Protein AF-A0A0D2I409-F1 (afdb_monomer_lite)

pLDDT: mean 81.03, std 15.1, range [46.25, 98.25]

Structure (mmCIF, N/CA/C/O backbone):
data_AF-A0A0D2I409-F1
#
_entry.id   AF-A0A0D2I409-F1
#
loop_
_atom_site.group_PDB
_atom_site.id
_atom_site.type_symbol
_atom_site.label_atom_id
_atom_site.label_alt_id
_atom_site.label_comp_id
_atom_site.label_asym_id
_atom_site.label_entity_id
_atom_site.label_seq_id
_atom_site.pdbx_PDB_ins_code
_atom_site.Cartn_x
_atom_site.Cartn_y
_atom_site.Cartn_z
_atom_site.occupancy
_atom_site.B_iso_or_equiv
_atom_site.auth_seq_id
_atom_site.auth_comp_id
_atom_site.auth_asym_id
_atom_site.auth_atom_id
_atom_site.pdbx_PDB_model_num
ATOM 1 N N . MET A 1 1 ? 23.580 -7.503 -10.872 1.00 46.25 1 MET A N 1
ATOM 2 C CA . MET A 1 1 ? 22.312 -6.751 -10.912 1.00 46.25 1 MET A CA 1
ATOM 3 C C . MET A 1 1 ? 22.684 -5.329 -11.274 1.00 46.25 1 MET A C 1
ATOM 5 O O . MET A 1 1 ? 23.585 -4.803 -10.632 1.00 46.25 1 MET A O 1
ATOM 9 N N . ASP A 1 2 ? 22.112 -4.789 -12.346 1.00 60.75 2 ASP A N 1
ATOM 10 C CA . ASP A 1 2 ? 22.423 -3.446 -12.846 1.00 60.75 2 ASP A CA 1
ATOM 11 C C . ASP A 1 2 ? 22.116 -2.381 -11.768 1.00 60.75 2 ASP A C 1
ATOM 13 O O . ASP A 1 2 ? 21.126 -2.486 -11.030 1.00 60.75 2 ASP A O 1
ATOM 17 N N . ALA A 1 3 ? 22.990 -1.382 -11.636 1.00 61.62 3 ALA A N 1
ATOM 18 C CA . ALA A 1 3 ? 22.845 -0.287 -10.680 1.00 61.62 3 ALA A CA 1
ATOM 19 C C . ALA A 1 3 ? 21.533 0.484 -10.911 1.00 61.62 3 ALA A C 1
ATOM 21 O O . ALA A 1 3 ? 20.861 0.856 -9.947 1.00 61.62 3 ALA A O 1
ATOM 22 N N . SER A 1 4 ? 21.115 0.620 -12.171 1.00 58.16 4 SER A N 1
ATOM 23 C CA . SER A 1 4 ? 19.883 1.308 -12.580 1.00 58.16 4 SER A CA 1
ATOM 24 C C . SER A 1 4 ? 18.625 0.632 -12.028 1.00 58.16 4 SER A C 1
ATOM 26 O O . SER A 1 4 ? 17.749 1.284 -11.459 1.00 58.16 4 SER A O 1
ATOM 28 N N . LEU A 1 5 ? 18.568 -0.702 -12.098 1.00 63.75 5 LEU A N 1
ATOM 29 C CA . LEU A 1 5 ? 17.462 -1.490 -11.550 1.00 63.75 5 LEU A CA 1
ATOM 30 C C . LEU A 1 5 ? 17.365 -1.351 -10.022 1.00 63.75 5 LEU A C 1
ATOM 32 O O . LEU A 1 5 ? 16.273 -1.276 -9.462 1.00 63.75 5 LEU A O 1
ATOM 36 N N . THR A 1 6 ? 18.515 -1.289 -9.350 1.00 67.19 6 THR A N 1
ATOM 37 C CA . THR A 1 6 ? 18.591 -1.134 -7.890 1.00 67.19 6 THR A CA 1
ATOM 38 C C . THR A 1 6 ? 18.082 0.237 -7.444 1.00 67.19 6 THR A C 1
ATOM 40 O O . THR A 1 6 ? 17.304 0.328 -6.491 1.00 67.19 6 THR A O 1
ATOM 43 N N . ILE A 1 7 ? 18.481 1.299 -8.151 1.00 67.00 7 ILE A N 1
ATOM 44 C CA . ILE A 1 7 ? 18.013 2.669 -7.902 1.00 67.00 7 ILE A CA 1
ATOM 45 C C . ILE A 1 7 ? 16.501 2.754 -8.119 1.00 67.00 7 ILE A C 1
ATOM 47 O O . ILE A 1 7 ? 15.796 3.277 -7.258 1.00 67.00 7 ILE A O 1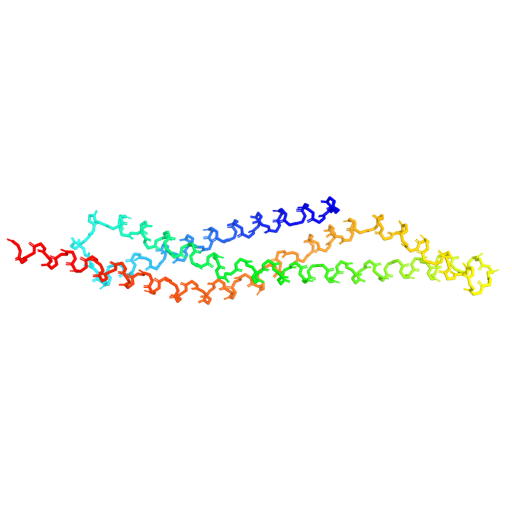
ATOM 51 N N . PHE A 1 8 ? 15.982 2.166 -9.202 1.00 68.38 8 PHE A N 1
ATOM 52 C CA . PHE A 1 8 ? 14.545 2.170 -9.468 1.00 68.38 8 PHE A CA 1
ATOM 53 C C . PHE A 1 8 ? 13.731 1.498 -8.367 1.00 68.38 8 PHE A C 1
ATOM 55 O O . PHE A 1 8 ? 12.776 2.087 -7.871 1.00 68.38 8 PHE A O 1
ATOM 62 N N . ILE A 1 9 ? 14.103 0.277 -7.973 1.00 72.12 9 ILE A N 1
ATOM 63 C CA . ILE A 1 9 ? 13.388 -0.458 -6.920 1.00 72.12 9 ILE A CA 1
ATOM 64 C C . ILE A 1 9 ? 13.420 0.336 -5.610 1.00 72.12 9 ILE A C 1
ATOM 66 O O . ILE A 1 9 ? 12.413 0.424 -4.911 1.00 72.12 9 ILE A O 1
ATOM 70 N N . THR A 1 10 ? 14.557 0.961 -5.299 1.00 75.75 10 THR A N 1
ATOM 71 C CA . THR A 1 10 ? 14.703 1.804 -4.107 1.00 75.75 10 THR A CA 1
ATOM 72 C C . THR A 1 10 ? 13.754 3.002 -4.145 1.00 75.75 10 THR A C 1
ATOM 74 O O . THR A 1 10 ? 13.047 3.251 -3.169 1.00 75.75 10 THR A O 1
ATOM 77 N N . GLU A 1 11 ? 13.682 3.715 -5.269 1.00 74.19 11 GLU A N 1
ATOM 78 C CA . GLU A 1 11 ? 12.778 4.858 -5.426 1.00 74.19 11 GLU A CA 1
ATOM 79 C C . GLU A 1 11 ? 11.300 4.451 -5.466 1.00 74.19 11 GLU A C 1
ATOM 81 O O . GLU A 1 11 ? 10.471 5.117 -4.845 1.00 74.19 11 GLU A O 1
ATOM 86 N N . LEU A 1 12 ? 10.962 3.332 -6.116 1.00 77.56 12 LEU A N 1
ATOM 87 C CA . LEU A 1 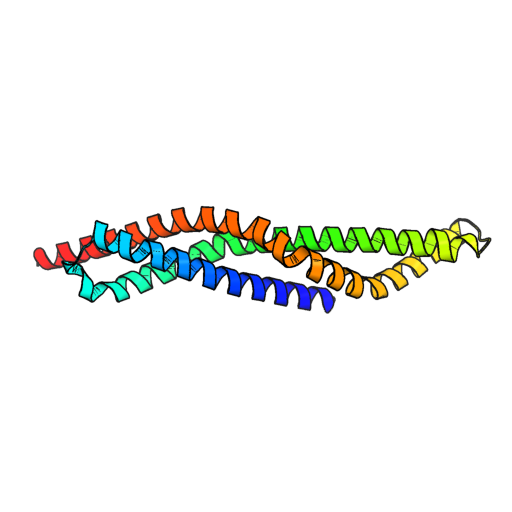12 ? 9.610 2.771 -6.118 1.00 77.56 12 LEU A CA 1
ATOM 88 C C . LEU A 1 12 ? 9.152 2.444 -4.695 1.00 77.56 12 LEU A C 1
ATOM 90 O O . LEU A 1 12 ? 8.063 2.854 -4.296 1.00 77.56 12 LEU A O 1
ATOM 94 N N . ASN A 1 13 ? 9.998 1.767 -3.916 1.00 81.25 13 ASN A N 1
ATOM 95 C CA . ASN A 1 13 ? 9.713 1.447 -2.520 1.00 81.25 13 ASN A CA 1
ATOM 96 C C . ASN A 1 13 ? 9.558 2.717 -1.684 1.00 81.25 13 ASN A C 1
ATOM 98 O O . ASN A 1 13 ? 8.602 2.844 -0.926 1.00 81.25 13 ASN A O 1
ATOM 102 N N . ARG A 1 14 ? 10.455 3.694 -1.855 1.00 84.38 14 ARG A N 1
ATOM 103 C CA . ARG A 1 14 ? 10.369 4.978 -1.151 1.00 84.38 14 ARG A CA 1
ATOM 104 C C . ARG A 1 14 ? 9.056 5.699 -1.454 1.00 84.38 14 ARG A C 1
ATOM 106 O O . ARG A 1 14 ? 8.418 6.213 -0.539 1.00 84.38 14 ARG A O 1
ATOM 113 N N . HIS A 1 15 ? 8.649 5.742 -2.720 1.00 82.44 15 HIS A N 1
ATOM 114 C CA . HIS A 1 15 ? 7.402 6.387 -3.116 1.00 82.44 15 HIS A CA 1
ATOM 115 C C . HIS A 1 15 ? 6.181 5.642 -2.580 1.00 82.44 15 HIS A C 1
ATOM 117 O O . HIS A 1 15 ? 5.256 6.276 -2.076 1.00 82.44 15 HIS A O 1
ATOM 123 N N . PHE A 1 16 ? 6.211 4.307 -2.640 1.00 86.94 16 PHE A N 1
ATOM 124 C CA . PHE A 1 16 ? 5.173 3.465 -2.065 1.00 86.94 16 PHE A CA 1
ATOM 125 C C . PHE A 1 16 ? 4.979 3.769 -0.581 1.00 86.94 16 PHE A C 1
ATOM 127 O O . PHE A 1 16 ? 3.861 4.078 -0.189 1.00 86.94 16 PHE A O 1
ATOM 134 N N . GLU A 1 17 ? 6.049 3.764 0.218 1.00 89.88 17 GLU A N 1
ATOM 135 C CA . GLU A 1 17 ? 5.954 4.022 1.660 1.00 89.88 17 GLU A CA 1
ATOM 136 C C . GLU A 1 17 ? 5.399 5.419 1.962 1.00 89.88 17 GLU A C 1
ATOM 138 O O . GLU A 1 17 ? 4.489 5.550 2.774 1.00 89.88 17 GLU A O 1
ATOM 143 N N . VAL A 1 18 ? 5.868 6.463 1.267 1.00 89.50 18 VAL A N 1
ATOM 144 C CA . VAL A 1 18 ? 5.370 7.833 1.489 1.00 89.50 18 VAL A CA 1
ATOM 145 C C . VAL A 1 18 ? 3.880 7.951 1.162 1.00 89.50 18 VAL A C 1
ATOM 147 O O . VAL A 1 18 ? 3.113 8.528 1.939 1.00 89.50 18 VAL A O 1
ATOM 150 N N . CYS A 1 19 ? 3.459 7.424 0.010 1.00 89.12 19 CYS A N 1
ATOM 151 C CA . CYS A 1 19 ? 2.057 7.463 -0.395 1.00 89.12 19 CYS A CA 1
ATOM 152 C C . CYS A 1 19 ? 1.178 6.604 0.515 1.00 89.12 19 CYS A C 1
ATOM 154 O O . CYS A 1 19 ? 0.077 7.030 0.866 1.00 89.12 19 CYS A O 1
ATOM 156 N N . PHE A 1 20 ? 1.672 5.429 0.907 1.00 93.44 20 PHE A N 1
ATOM 157 C CA . PHE A 1 20 ? 1.009 4.536 1.842 1.00 93.44 20 PHE A CA 1
ATOM 158 C C . PHE A 1 20 ? 0.780 5.216 3.183 1.00 93.44 20 PHE A C 1
ATOM 160 O O . PHE A 1 20 ? -0.365 5.322 3.602 1.00 93.44 20 PHE A O 1
ATOM 167 N N . ASP A 1 21 ? 1.828 5.741 3.815 1.00 94.12 21 ASP A N 1
ATOM 168 C CA . ASP A 1 21 ? 1.720 6.349 5.141 1.00 94.12 21 ASP A CA 1
ATOM 169 C C . ASP A 1 21 ? 0.796 7.566 5.147 1.00 94.12 21 ASP A C 1
ATOM 171 O O . ASP A 1 21 ? -0.025 7.712 6.052 1.00 94.12 21 ASP A O 1
ATOM 175 N N . THR A 1 22 ? 0.881 8.407 4.112 1.00 93.62 22 THR A N 1
ATOM 176 C CA . THR A 1 22 ? 0.035 9.601 4.001 1.00 93.62 22 THR A CA 1
ATOM 177 C C . THR A 1 22 ? -1.436 9.211 3.873 1.00 93.62 22 THR A C 1
ATOM 179 O O . THR A 1 22 ? -2.257 9.624 4.689 1.00 93.62 22 THR A O 1
ATOM 182 N N . LYS A 1 23 ? -1.772 8.366 2.889 1.00 94.62 23 LYS A N 1
ATOM 183 C CA . LYS A 1 23 ? -3.165 7.970 2.643 1.00 94.62 23 LYS A CA 1
ATOM 184 C C . LYS A 1 23 ? -3.722 7.123 3.789 1.00 94.62 23 LYS A C 1
ATOM 186 O O . LYS A 1 23 ? -4.876 7.290 4.166 1.00 94.62 23 LYS A O 1
ATOM 191 N N . PHE A 1 24 ? -2.901 6.253 4.376 1.00 97.44 24 PHE A N 1
ATOM 192 C CA . PHE A 1 24 ? -3.288 5.454 5.534 1.00 97.44 24 PHE A CA 1
ATOM 193 C C . PHE A 1 24 ? -3.652 6.326 6.727 1.00 97.44 24 PHE A C 1
ATOM 195 O O . PHE A 1 24 ? -4.707 6.121 7.322 1.00 97.44 24 PHE A O 1
ATOM 202 N N . HIS A 1 25 ? -2.815 7.310 7.056 1.00 96.75 25 HIS A N 1
ATOM 203 C CA . HIS A 1 25 ? -3.092 8.212 8.164 1.00 96.75 25 HIS A CA 1
ATOM 204 C C . HIS A 1 25 ? -4.384 9.005 7.949 1.00 96.75 25 HIS A C 1
ATOM 206 O O . HIS A 1 25 ? -5.231 9.041 8.838 1.00 96.75 25 HIS A O 1
ATOM 212 N N . GLU A 1 26 ? -4.564 9.582 6.757 1.00 95.50 26 GLU A N 1
ATOM 213 C CA . GLU A 1 26 ? -5.762 10.350 6.403 1.00 95.50 26 GLU A CA 1
ATOM 214 C C . GLU A 1 26 ? -7.049 9.523 6.546 1.00 95.50 26 GLU A C 1
ATOM 216 O O . GLU A 1 26 ? -7.997 9.948 7.211 1.00 95.50 26 GLU A O 1
ATOM 221 N N . GLU A 1 27 ? -7.080 8.326 5.958 1.00 96.69 27 GLU A N 1
ATOM 222 C CA . GLU A 1 27 ? -8.261 7.457 5.967 1.00 96.69 27 GLU A CA 1
ATOM 223 C C . GLU A 1 27 ? -8.532 6.869 7.357 1.00 96.69 27 GLU A C 1
ATOM 225 O O . GLU A 1 27 ? -9.688 6.749 7.777 1.00 96.69 27 GLU A O 1
ATOM 230 N N . PHE A 1 28 ? -7.476 6.539 8.106 1.00 97.75 28 PHE A N 1
ATOM 231 C CA . PHE A 1 28 ? -7.609 6.044 9.469 1.00 97.75 28 PHE A CA 1
ATOM 232 C C . PHE A 1 28 ? -8.197 7.104 10.395 1.00 97.75 28 PHE 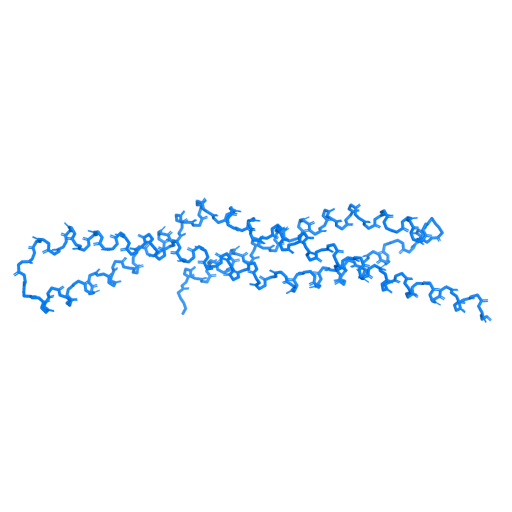A C 1
ATOM 234 O O . PHE A 1 28 ? -9.205 6.837 11.046 1.00 97.75 28 PHE A O 1
ATOM 241 N N . GLU A 1 29 ? -7.631 8.311 10.431 1.00 94.62 29 GLU A N 1
ATOM 242 C CA . GLU A 1 29 ? -8.125 9.399 11.285 1.00 94.62 29 GLU A CA 1
ATOM 243 C C . GLU A 1 29 ? -9.581 9.752 10.960 1.00 94.62 29 GLU A C 1
ATOM 245 O O . GLU A 1 29 ? -10.424 9.876 11.856 1.00 94.62 29 GLU A O 1
ATOM 250 N N . ALA A 1 30 ? -9.914 9.834 9.667 1.00 93.44 30 ALA A N 1
ATOM 251 C CA . ALA A 1 30 ? -11.265 10.152 9.216 1.00 93.44 30 ALA A CA 1
ATOM 252 C C . ALA A 1 30 ? -12.311 9.117 9.669 1.00 93.44 30 ALA A C 1
ATOM 254 O O . ALA A 1 30 ? -13.489 9.456 9.861 1.00 93.44 30 ALA A O 1
ATOM 255 N N . ARG A 1 31 ? -11.903 7.853 9.824 1.00 96.38 31 ARG A N 1
ATOM 256 C CA . ARG A 1 31 ? -12.807 6.732 10.090 1.00 96.38 31 ARG A CA 1
ATOM 257 C C . ARG A 1 31 ? -12.813 6.280 11.544 1.00 96.38 31 ARG A C 1
ATOM 259 O O . ARG A 1 31 ? -13.880 5.934 12.061 1.00 96.38 31 ARG A O 1
ATOM 266 N N . TYR A 1 32 ? -11.664 6.299 12.208 1.00 96.75 32 TYR A N 1
ATOM 267 C CA . TYR A 1 32 ? -11.492 5.737 13.541 1.00 96.75 32 TYR A CA 1
ATOM 268 C C . TYR A 1 32 ? -12.344 6.459 14.576 1.00 96.75 32 TYR A C 1
ATOM 270 O O . TYR A 1 32 ? -13.162 5.816 15.232 1.00 96.75 32 TYR A O 1
ATOM 278 N N . ARG A 1 33 ? -12.257 7.795 14.648 1.00 95.50 33 ARG A N 1
ATOM 279 C CA . ARG A 1 33 ? -13.067 8.586 15.588 1.00 95.50 33 ARG A CA 1
ATOM 280 C C . ARG A 1 33 ? -14.560 8.293 15.443 1.00 95.50 33 ARG A C 1
ATOM 282 O O . ARG A 1 33 ? -15.237 8.020 16.426 1.00 95.50 33 ARG A O 1
ATOM 289 N N . ARG A 1 34 ? -15.059 8.280 14.205 1.00 95.56 34 ARG A N 1
ATOM 290 C CA . ARG A 1 34 ? -16.472 8.001 13.915 1.00 95.56 34 ARG A CA 1
ATOM 291 C C . ARG A 1 34 ? -16.888 6.608 14.388 1.00 95.56 34 ARG A C 1
ATOM 293 O O . ARG A 1 34 ? -17.939 6.473 15.005 1.00 95.56 34 ARG A O 1
ATOM 300 N N . SER A 1 35 ? -16.084 5.595 14.080 1.00 95.88 35 SER A N 1
ATOM 301 C CA . SER A 1 35 ? -16.388 4.198 14.422 1.00 95.88 35 SER A CA 1
ATOM 302 C C . SER A 1 35 ? -16.342 3.987 15.936 1.00 95.88 35 SER A C 1
ATOM 304 O O . SER A 1 35 ? -17.229 3.356 16.508 1.00 95.88 35 SER A O 1
ATOM 306 N N . PHE A 1 36 ? -15.357 4.598 16.598 1.00 95.56 36 PHE A N 1
ATOM 307 C CA . PHE A 1 36 ? -15.223 4.605 18.049 1.00 95.56 36 PHE A CA 1
ATOM 308 C C . PHE A 1 36 ? -16.444 5.225 18.738 1.00 95.56 36 PHE A C 1
ATOM 310 O O . PHE A 1 36 ? -17.057 4.592 19.599 1.00 95.56 36 PHE A O 1
ATOM 317 N N . ASP A 1 37 ? -16.836 6.434 18.328 1.00 94.00 37 ASP A N 1
ATOM 318 C CA . ASP A 1 37 ? -17.961 7.150 18.932 1.00 94.00 37 ASP A CA 1
ATOM 319 C C . ASP A 1 37 ? -19.284 6.387 18.746 1.00 94.00 37 ASP A C 1
ATOM 321 O O . ASP A 1 37 ? -20.141 6.406 19.629 1.00 94.00 37 ASP A O 1
ATOM 325 N N . GLN A 1 38 ? -19.449 5.697 17.612 1.00 93.81 38 GLN A N 1
ATOM 326 C CA . GLN A 1 38 ? -20.638 4.897 17.308 1.00 93.81 38 GLN A CA 1
ATOM 327 C C . GLN A 1 38 ? -20.711 3.590 18.104 1.00 93.81 38 GLN A C 1
ATOM 329 O O . GLN A 1 38 ? -21.802 3.202 18.520 1.00 93.81 38 GLN A O 1
ATOM 334 N N . ALA A 1 39 ? -19.585 2.899 18.284 1.00 92.50 39 ALA A N 1
ATOM 335 C CA . ALA A 1 39 ? -19.561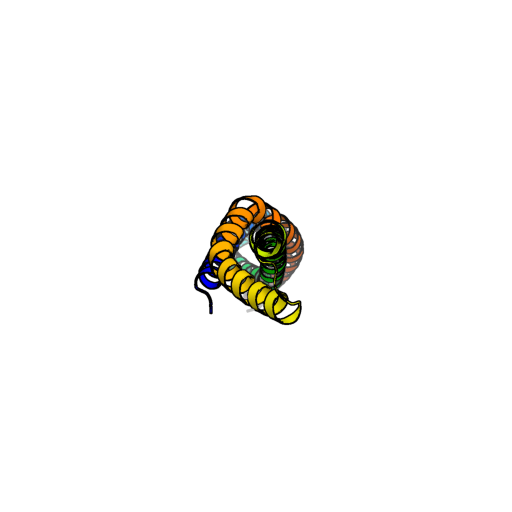 1.567 18.886 1.00 92.50 39 ALA A CA 1
ATOM 336 C C . ALA A 1 39 ? -19.385 1.597 20.412 1.00 92.50 39 ALA A C 1
ATOM 338 O O . ALA A 1 39 ? -20.029 0.829 21.124 1.00 92.50 39 ALA A O 1
ATOM 339 N N . LEU A 1 40 ? -18.513 2.475 20.915 1.00 88.81 40 LEU A N 1
ATOM 340 C CA . LEU A 1 40 ? -18.121 2.542 22.327 1.00 88.81 40 LEU A CA 1
ATOM 341 C C . LEU A 1 40 ? -18.649 3.807 23.012 1.00 88.81 40 LEU A C 1
ATOM 343 O O . LEU A 1 40 ? -19.128 3.756 24.147 1.00 88.81 40 LEU A O 1
ATOM 347 N N . GLY A 1 41 ? -18.579 4.941 22.313 1.00 88.94 41 GLY A N 1
ATOM 348 C CA . GLY A 1 41 ? -19.009 6.237 22.828 1.00 88.94 41 GLY A CA 1
ATOM 349 C C . GLY A 1 41 ? -18.133 6.787 23.962 1.00 88.94 41 GLY A C 1
ATOM 350 O O . GLY A 1 41 ? -17.061 6.275 24.287 1.00 88.94 41 GLY A O 1
ATOM 351 N N . SER A 1 42 ? -18.613 7.859 24.598 1.00 90.69 42 SER A N 1
ATOM 352 C CA . SER A 1 42 ? -17.820 8.677 25.531 1.00 90.69 42 SER A CA 1
ATOM 353 C C . SER A 1 42 ? -17.374 7.961 26.809 1.00 90.69 42 SER A C 1
ATOM 355 O O . SER A 1 42 ? -16.405 8.387 27.435 1.00 90.69 42 SER A O 1
ATOM 357 N N . ALA A 1 43 ? -18.040 6.870 27.201 1.00 89.56 43 ALA A N 1
ATOM 358 C CA . ALA A 1 43 ? -17.655 6.078 28.371 1.00 89.56 43 ALA A CA 1
ATOM 359 C C . ALA A 1 43 ? -16.256 5.451 28.226 1.00 89.56 43 ALA A C 1
ATOM 361 O O . ALA A 1 43 ? -15.582 5.216 29.227 1.00 89.56 43 ALA A O 1
ATOM 362 N N . PHE A 1 44 ? -15.807 5.228 26.988 1.00 92.19 44 PHE A N 1
ATOM 363 C CA . PHE A 1 44 ? -14.511 4.630 26.679 1.00 92.19 44 PHE A CA 1
ATOM 364 C C . PHE A 1 44 ? -13.448 5.648 26.266 1.00 92.19 44 PHE A C 1
ATOM 366 O O . PHE A 1 44 ? -12.324 5.242 25.983 1.00 92.19 44 PHE A O 1
ATOM 373 N N . GLU A 1 45 ? -13.742 6.954 26.268 1.00 94.31 45 GLU A N 1
ATOM 374 C CA . GLU A 1 45 ? -12.793 7.998 25.844 1.00 94.31 45 GLU A CA 1
ATOM 375 C C . GLU A 1 45 ? -11.394 7.880 26.490 1.00 94.31 45 GLU A C 1
ATOM 377 O O . GLU A 1 45 ? -10.404 8.053 25.777 1.00 94.31 45 GLU A O 1
ATOM 382 N N . PRO A 1 46 ? -11.242 7.502 27.782 1.00 95.31 46 PRO A N 1
ATOM 383 C CA . PRO A 1 46 ? -9.918 7.289 28.375 1.00 95.31 46 PRO A CA 1
ATOM 384 C C . PRO A 1 46 ? -9.061 6.220 27.675 1.00 95.31 46 PRO A C 1
ATOM 386 O O . PRO A 1 46 ? -7.839 6.261 27.787 1.00 95.31 46 PRO A O 1
ATOM 389 N N . ARG A 1 47 ? -9.685 5.278 26.953 1.00 94.75 47 ARG A N 1
ATOM 390 C CA . ARG A 1 47 ? -9.031 4.205 26.184 1.00 94.75 47 ARG A 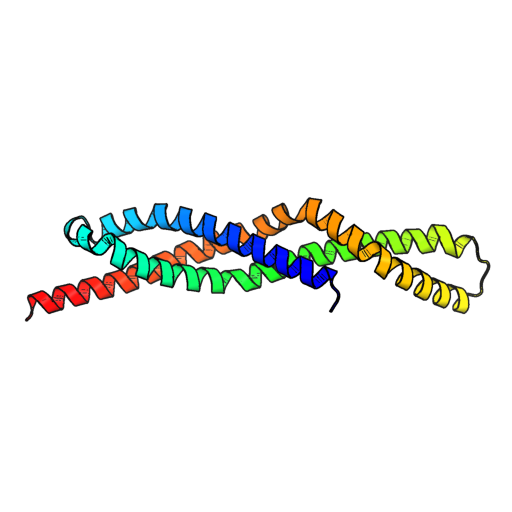CA 1
ATOM 391 C C . ARG A 1 47 ? -8.962 4.493 24.681 1.00 94.75 47 ARG A C 1
ATOM 393 O O . ARG A 1 47 ? -8.504 3.639 23.928 1.00 94.75 47 ARG A O 1
ATOM 400 N N . PHE A 1 48 ? -9.387 5.677 24.226 1.00 94.94 48 PHE A N 1
ATOM 401 C CA . PHE A 1 48 ? -9.437 6.020 22.799 1.00 94.94 48 PHE A CA 1
ATOM 402 C C . PHE A 1 48 ? -8.094 5.799 22.090 1.00 94.94 48 PHE A C 1
ATOM 404 O O . PHE A 1 48 ? -8.055 5.194 21.021 1.00 94.94 48 PHE A O 1
ATOM 411 N N . GLN A 1 49 ? -7.000 6.267 22.697 1.00 95.81 49 GLN A N 1
ATOM 412 C CA . GLN A 1 49 ? -5.655 6.146 22.126 1.00 95.81 49 GLN A CA 1
ATOM 413 C C . GLN A 1 49 ? -5.158 4.697 22.136 1.00 95.81 49 GLN A C 1
ATOM 415 O O . GLN A 1 49 ? -4.707 4.207 21.111 1.00 95.81 49 GLN A O 1
ATOM 420 N N . GLU A 1 50 ? -5.321 3.989 23.256 1.00 96.00 50 GLU A N 1
ATOM 421 C CA . GLU A 1 50 ? -4.928 2.578 23.404 1.00 96.00 50 GLU A CA 1
ATOM 422 C C . GLU A 1 50 ? -5.591 1.693 22.337 1.00 96.00 50 GLU A C 1
ATOM 424 O O . GLU A 1 50 ? -4.921 0.961 21.611 1.00 96.00 50 GLU A O 1
ATOM 429 N N . ILE A 1 51 ? -6.915 1.795 22.202 1.00 95.81 51 ILE A N 1
ATOM 430 C CA . ILE A 1 51 ? -7.683 1.041 21.205 1.00 95.81 51 ILE A CA 1
ATOM 431 C C . ILE A 1 51 ? -7.263 1.463 19.790 1.00 95.81 51 ILE A C 1
ATOM 433 O O . ILE A 1 51 ? -7.121 0.618 18.905 1.00 95.81 51 ILE A O 1
ATOM 437 N N . GLY A 1 52 ? -7.009 2.759 19.594 1.00 96.69 52 GLY A N 1
ATOM 438 C CA . GLY A 1 52 ? -6.610 3.329 18.313 1.00 96.69 52 GLY A CA 1
ATOM 439 C C . GLY A 1 52 ? -5.278 2.782 17.835 1.00 96.69 52 GLY A C 1
ATOM 440 O O . GLY A 1 52 ? -5.183 2.362 16.689 1.00 96.69 52 GLY A O 1
ATOM 441 N N . GLU A 1 53 ? -4.282 2.698 18.714 1.00 97.81 53 GLU A N 1
ATOM 442 C CA . GLU A 1 53 ? -2.967 2.130 18.405 1.00 97.81 53 GLU A CA 1
ATOM 443 C C . GLU A 1 53 ? -3.055 0.652 18.000 1.00 97.81 53 GLU A C 1
ATOM 445 O O . GLU A 1 53 ? -2.377 0.222 17.062 1.00 97.81 53 GLU A O 1
ATOM 450 N N . ILE A 1 54 ? -3.915 -0.133 18.657 1.00 97.50 54 ILE A N 1
ATOM 451 C CA . ILE A 1 54 ? -4.104 -1.551 18.322 1.00 97.50 54 ILE A CA 1
ATOM 452 C C . ILE A 1 54 ? -4.737 -1.685 16.931 1.00 97.50 54 ILE A C 1
ATOM 454 O O . ILE A 1 54 ? -4.194 -2.387 16.073 1.00 97.50 54 ILE A O 1
ATOM 458 N N . VAL A 1 55 ? -5.851 -0.985 16.682 1.00 97.81 55 VAL A N 1
ATOM 459 C CA . VAL A 1 55 ? -6.534 -1.021 15.376 1.00 97.81 55 VAL A CA 1
ATOM 460 C C . VAL A 1 55 ? -5.620 -0.469 14.280 1.00 97.81 55 VAL A C 1
ATOM 462 O O . VAL A 1 55 ? -5.566 -1.047 13.192 1.00 97.81 55 VAL A O 1
ATOM 465 N N . TRP A 1 56 ? -4.864 0.597 14.561 1.00 98.25 56 TRP A N 1
ATOM 466 C CA . TRP A 1 56 ? -3.879 1.191 13.656 1.00 98.25 56 TRP A CA 1
ATOM 467 C C . TRP A 1 56 ? -2.847 0.161 13.217 1.00 98.25 56 TRP A C 1
ATOM 469 O O . TRP A 1 56 ? -2.706 -0.081 12.021 1.00 98.25 56 TRP A O 1
ATOM 479 N N . ASN A 1 57 ? -2.161 -0.480 14.165 1.00 97.69 57 ASN A N 1
ATOM 480 C CA . ASN A 1 57 ? -1.083 -1.416 13.856 1.00 97.69 57 ASN A CA 1
ATOM 481 C C . ASN A 1 57 ? -1.594 -2.626 13.068 1.00 97.69 57 ASN A C 1
ATOM 483 O O . ASN A 1 57 ? -1.043 -2.945 12.014 1.00 97.69 57 ASN A O 1
ATOM 487 N N . MET A 1 58 ? -2.697 -3.238 13.514 1.00 97.62 58 MET A N 1
ATOM 488 C CA . MET A 1 58 ? -3.300 -4.382 12.821 1.00 97.62 58 MET A CA 1
ATOM 489 C C . MET A 1 58 ? -3.727 -4.026 11.393 1.00 97.62 58 MET A C 1
ATOM 491 O O . MET A 1 58 ? -3.471 -4.774 10.449 1.00 97.62 58 MET A O 1
ATOM 495 N N . THR A 1 59 ? -4.369 -2.868 11.221 1.00 98.06 59 THR A N 1
ATOM 496 C CA . THR A 1 59 ? -4.856 -2.424 9.911 1.00 98.06 59 THR A CA 1
ATOM 497 C C . THR A 1 59 ? -3.697 -2.047 8.999 1.00 98.06 59 THR A C 1
ATOM 499 O O . THR A 1 59 ? -3.684 -2.446 7.837 1.00 98.06 59 THR A O 1
ATOM 502 N N . ARG A 1 60 ? -2.690 -1.334 9.513 1.00 97.25 60 ARG A N 1
ATOM 503 C CA . ARG A 1 60 ? -1.536 -0.881 8.731 1.00 97.25 60 ARG A CA 1
ATOM 504 C C . ARG A 1 60 ? -0.761 -2.055 8.159 1.00 97.25 60 ARG A C 1
ATOM 506 O O . ARG A 1 60 ? -0.469 -2.064 6.965 1.00 97.25 60 ARG A O 1
ATOM 513 N N . GLU A 1 61 ? -0.438 -3.039 8.991 1.00 95.75 61 GLU A N 1
ATOM 514 C CA . GLU A 1 61 ? 0.321 -4.211 8.556 1.00 95.75 61 GLU A CA 1
ATOM 515 C C . GLU A 1 61 ? -0.446 -5.034 7.519 1.00 95.75 61 GLU A C 1
ATOM 517 O O . GLU A 1 61 ? 0.112 -5.373 6.474 1.00 95.75 61 GLU A O 1
ATOM 522 N N . GLU A 1 62 ? -1.733 -5.302 7.757 1.00 97.06 62 GLU A N 1
ATOM 523 C CA . GLU A 1 62 ? -2.533 -6.129 6.852 1.00 97.06 62 GLU A CA 1
ATOM 524 C C . GLU A 1 62 ? -2.826 -5.418 5.518 1.00 97.06 62 GLU A C 1
ATOM 526 O O . GLU A 1 62 ? -2.709 -6.047 4.466 1.00 97.06 62 GLU A O 1
ATOM 531 N N . VAL A 1 63 ? -3.139 -4.114 5.514 1.00 97.00 63 VAL A N 1
ATOM 532 C CA . VAL A 1 63 ? -3.324 -3.359 4.257 1.00 97.00 63 VAL A CA 1
ATOM 533 C C . VAL A 1 63 ? -2.012 -3.300 3.477 1.00 97.00 63 VAL A C 1
ATOM 535 O O . VAL A 1 63 ? -2.007 -3.592 2.281 1.00 97.00 63 VAL A O 1
ATOM 538 N N . ARG A 1 64 ? -0.889 -2.982 4.138 1.00 94.50 64 ARG A N 1
ATOM 539 C CA . ARG A 1 64 ? 0.427 -2.912 3.484 1.00 94.50 64 ARG A CA 1
ATOM 540 C C . ARG A 1 64 ? 0.790 -4.238 2.827 1.00 94.50 64 ARG A C 1
ATOM 542 O O . ARG A 1 64 ? 1.163 -4.248 1.657 1.00 94.50 64 ARG A O 1
ATOM 549 N N . ALA A 1 65 ? 0.644 -5.343 3.558 1.00 93.19 65 ALA A N 1
ATOM 550 C CA . ALA A 1 65 ? 0.953 -6.676 3.054 1.00 93.19 65 ALA A CA 1
ATOM 551 C C . ALA A 1 65 ? 0.087 -7.061 1.846 1.00 93.19 65 ALA A C 1
ATOM 553 O O . ALA A 1 65 ? 0.583 -7.694 0.921 1.00 93.19 65 ALA A O 1
ATOM 554 N N . ARG A 1 66 ? -1.191 -6.658 1.827 1.00 93.88 66 ARG A N 1
ATOM 555 C CA . ARG A 1 66 ? -2.104 -6.965 0.717 1.00 93.88 66 ARG A CA 1
ATOM 556 C C . ARG A 1 66 ? -1.765 -6.233 -0.574 1.00 93.88 66 ARG A C 1
ATOM 558 O O . ARG A 1 66 ? -1.969 -6.802 -1.636 1.00 93.88 66 ARG A O 1
ATOM 565 N N . ILE A 1 67 ? -1.307 -4.984 -0.494 1.00 91.50 67 ILE A N 1
ATOM 566 C CA . ILE A 1 67 ? -1.178 -4.140 -1.693 1.00 91.50 67 ILE A CA 1
ATOM 567 C C . ILE A 1 67 ? 0.266 -3.961 -2.166 1.00 91.50 67 ILE A C 1
ATOM 569 O O . ILE A 1 67 ? 0.472 -3.569 -3.311 1.00 91.50 67 ILE A O 1
ATOM 573 N N . SER A 1 68 ? 1.263 -4.217 -1.310 1.00 85.38 68 SER A N 1
ATOM 574 C CA . SER A 1 68 ? 2.677 -3.959 -1.620 1.00 85.38 68 SER A CA 1
ATOM 575 C C . SER A 1 68 ? 3.130 -4.696 -2.879 1.00 85.38 68 SER A C 1
ATOM 577 O O . SER A 1 68 ? 3.566 -4.053 -3.834 1.00 85.38 68 SER A O 1
ATOM 579 N N . ASP A 1 69 ? 2.984 -6.021 -2.907 1.00 80.56 69 ASP A N 1
ATOM 580 C CA . ASP A 1 69 ? 3.512 -6.845 -3.998 1.00 80.56 69 ASP A CA 1
ATOM 581 C C . ASP A 1 69 ? 2.797 -6.551 -5.322 1.00 80.56 69 ASP A C 1
ATOM 583 O O . ASP A 1 69 ? 3.448 -6.336 -6.346 1.00 80.56 69 ASP A O 1
ATOM 587 N N . ASP A 1 70 ? 1.467 -6.451 -5.294 1.00 85.38 70 ASP A N 1
ATOM 588 C CA . ASP A 1 70 ? 0.657 -6.205 -6.487 1.00 85.38 70 ASP A CA 1
ATOM 589 C C . ASP A 1 70 ? 0.923 -4.818 -7.087 1.00 85.38 70 ASP A C 1
ATOM 591 O O . ASP A 1 70 ? 1.112 -4.685 -8.302 1.00 85.38 70 ASP A O 1
ATOM 595 N N . VAL A 1 71 ? 0.983 -3.767 -6.261 1.00 85.19 71 VAL A N 1
ATOM 596 C CA . VAL A 1 71 ? 1.267 -2.405 -6.739 1.00 85.19 71 VAL A CA 1
ATOM 597 C C . VAL A 1 71 ? 2.691 -2.325 -7.277 1.00 85.19 71 VAL A C 1
ATOM 599 O O . VAL A 1 71 ? 2.899 -1.837 -8.390 1.00 85.19 71 VAL A O 1
ATOM 602 N N . GLN A 1 72 ? 3.675 -2.836 -6.533 1.00 77.88 72 GLN A N 1
ATOM 603 C CA . GLN A 1 72 ? 5.072 -2.800 -6.961 1.00 77.88 72 GLN A CA 1
ATOM 604 C C . GLN A 1 72 ? 5.276 -3.579 -8.261 1.00 77.88 72 GLN A C 1
ATOM 606 O O . GLN A 1 72 ? 5.898 -3.057 -9.187 1.00 77.88 72 GLN A O 1
ATOM 611 N N . GLN A 1 73 ? 4.711 -4.784 -8.384 1.00 79.50 73 GLN A N 1
ATOM 612 C CA . GLN A 1 73 ? 4.855 -5.607 -9.583 1.00 79.50 73 GLN A CA 1
ATOM 613 C C . GLN A 1 73 ? 4.222 -4.947 -10.812 1.00 79.50 73 GLN A C 1
ATOM 615 O O . GLN A 1 73 ? 4.820 -4.967 -11.893 1.00 79.50 73 GLN A O 1
ATOM 620 N N . ASN A 1 74 ? 3.032 -4.359 -10.676 1.00 82.50 74 ASN A N 1
ATOM 621 C CA . ASN A 1 74 ? 2.349 -3.733 -11.805 1.00 82.50 74 ASN A CA 1
ATOM 622 C C . ASN A 1 74 ? 3.020 -2.426 -12.243 1.00 82.50 74 ASN A C 1
ATOM 624 O O . ASN A 1 74 ? 3.186 -2.204 -13.445 1.00 82.50 74 ASN A O 1
ATOM 628 N N . VAL A 1 75 ? 3.488 -1.601 -11.300 1.00 76.25 75 VAL A N 1
ATOM 629 C CA . VAL A 1 75 ? 4.259 -0.388 -11.624 1.00 76.25 75 VAL A CA 1
ATOM 630 C C . VAL A 1 75 ? 5.592 -0.760 -12.266 1.00 76.25 75 VAL A C 1
ATOM 632 O O . VAL A 1 75 ? 5.941 -0.213 -13.313 1.00 76.25 75 VAL A O 1
ATOM 635 N N . TYR A 1 76 ? 6.300 -1.739 -11.697 1.00 72.81 76 TYR A N 1
ATOM 636 C CA . TYR A 1 76 ? 7.545 -2.255 -12.256 1.00 72.81 76 TYR A CA 1
ATOM 637 C C . TYR A 1 76 ? 7.352 -2.748 -13.692 1.00 72.81 76 TYR A C 1
ATOM 639 O O . TYR A 1 76 ? 8.104 -2.366 -14.588 1.00 72.81 76 TYR A O 1
ATOM 647 N N . ARG A 1 77 ? 6.312 -3.554 -13.932 1.00 78.75 77 ARG A N 1
ATOM 648 C CA . ARG A 1 77 ? 5.992 -4.077 -15.262 1.00 78.75 77 ARG A CA 1
ATOM 649 C C . ARG A 1 77 ? 5.641 -2.957 -16.239 1.00 78.75 77 ARG A C 1
ATOM 651 O O . ARG A 1 77 ? 6.170 -2.958 -17.343 1.00 78.75 77 ARG A O 1
ATOM 658 N N . SER A 1 78 ? 4.786 -2.010 -15.848 1.00 79.12 78 SER A N 1
ATOM 659 C CA . SER A 1 78 ? 4.362 -0.903 -16.719 1.00 79.12 78 SER A CA 1
ATOM 660 C C . SER A 1 78 ? 5.555 -0.044 -17.156 1.00 79.12 78 SER A C 1
ATOM 662 O O . SER A 1 78 ? 5.788 0.145 -18.353 1.00 79.12 78 SER A O 1
ATOM 664 N N . ILE A 1 79 ? 6.373 0.395 -16.194 1.00 73.75 79 ILE A N 1
ATOM 665 C CA . ILE A 1 79 ? 7.561 1.216 -16.456 1.00 73.75 79 ILE A CA 1
ATOM 666 C C . ILE A 1 79 ? 8.608 0.424 -17.243 1.00 73.75 79 ILE A C 1
ATOM 668 O O . ILE A 1 79 ? 9.085 0.902 -18.270 1.00 73.75 79 ILE A O 1
ATOM 672 N N . GLY A 1 80 ? 8.918 -0.805 -16.826 1.00 68.00 80 GLY A N 1
ATOM 673 C CA . GLY A 1 80 ? 9.895 -1.658 -17.503 1.00 68.00 80 GLY A CA 1
ATOM 674 C C . GLY A 1 80 ? 9.524 -1.956 -18.958 1.00 68.00 80 GLY A C 1
ATOM 675 O O . GLY A 1 80 ? 10.369 -1.831 -19.844 1.00 68.00 80 GLY A O 1
ATOM 676 N N . CYS A 1 81 ? 8.257 -2.282 -19.238 1.00 74.00 81 CYS A N 1
ATOM 677 C CA . CYS A 1 81 ? 7.781 -2.507 -20.604 1.00 74.00 81 CYS A CA 1
ATOM 678 C C . CYS A 1 81 ? 7.908 -1.253 -21.477 1.00 74.00 81 CYS A C 1
ATOM 680 O O . CYS A 1 81 ? 8.282 -1.359 -22.644 1.00 74.00 81 CYS A O 1
ATOM 682 N N . GLU A 1 82 ? 7.619 -0.069 -20.936 1.00 77.12 82 GLU A N 1
ATOM 683 C CA . GLU A 1 82 ? 7.732 1.179 -21.689 1.00 77.12 82 GLU A CA 1
ATOM 684 C C . GLU A 1 82 ? 9.192 1.557 -21.975 1.00 77.12 82 GLU A C 1
ATOM 686 O O . GLU A 1 82 ? 9.496 1.982 -23.091 1.00 77.12 82 GLU A O 1
ATOM 691 N N . VAL A 1 83 ? 10.093 1.365 -21.007 1.00 69.44 83 VAL A N 1
ATOM 692 C CA . VAL A 1 83 ? 11.537 1.584 -21.193 1.00 69.44 83 VAL A CA 1
ATOM 693 C C . VAL A 1 83 ? 12.069 0.679 -22.295 1.00 69.44 83 VAL A C 1
ATOM 695 O O . VAL A 1 83 ? 12.645 1.175 -23.261 1.00 69.44 83 VAL A O 1
ATOM 698 N N . LEU A 1 84 ? 11.798 -0.628 -22.212 1.00 67.00 84 LEU A N 1
ATOM 699 C CA . LEU A 1 84 ? 12.223 -1.590 -23.231 1.00 67.00 84 LEU A CA 1
ATOM 700 C C . LEU A 1 84 ? 11.641 -1.257 -24.607 1.00 67.00 84 LEU A C 1
ATOM 702 O O . LEU A 1 84 ? 12.338 -1.343 -25.610 1.00 67.00 84 LEU A O 1
ATOM 706 N N . ARG A 1 85 ? 10.380 -0.818 -24.673 1.00 75.31 85 ARG A N 1
ATOM 707 C CA . ARG A 1 85 ? 9.754 -0.409 -25.935 1.00 75.31 85 ARG A CA 1
ATOM 708 C C . ARG A 1 85 ? 10.456 0.800 -26.560 1.00 75.31 85 ARG A C 1
ATOM 710 O O . ARG A 1 85 ? 10.702 0.792 -27.763 1.00 75.31 85 ARG A O 1
ATOM 717 N N . ARG A 1 86 ? 10.756 1.846 -25.780 1.00 78.50 86 ARG A N 1
ATOM 718 C CA . ARG A 1 86 ? 11.457 3.044 -26.287 1.00 78.50 86 ARG A CA 1
ATOM 719 C C . ARG A 1 86 ? 12.883 2.718 -26.710 1.00 78.50 86 ARG A C 1
ATOM 721 O O . ARG A 1 86 ? 13.310 3.163 -27.769 1.00 78.50 86 ARG A O 1
ATOM 728 N N . LEU A 1 87 ? 13.569 1.903 -25.918 1.00 69.69 87 LEU A N 1
ATOM 729 C CA . LEU A 1 87 ? 14.928 1.464 -26.191 1.00 69.69 87 LEU A CA 1
ATOM 730 C C . LEU A 1 87 ? 15.009 0.633 -27.477 1.00 69.69 87 LEU A C 1
ATOM 732 O O . LEU A 1 87 ? 15.808 0.948 -28.350 1.00 69.69 87 LEU A O 1
ATOM 736 N N . ASN A 1 88 ? 14.119 -0.350 -27.647 1.00 68.94 88 ASN A N 1
ATOM 737 C CA . ASN A 1 88 ? 14.063 -1.171 -28.859 1.00 68.94 88 ASN A CA 1
ATOM 738 C C . ASN A 1 88 ? 13.796 -0.334 -30.116 1.00 68.94 88 ASN A C 1
ATOM 740 O O . ASN A 1 88 ? 14.368 -0.612 -31.168 1.00 68.94 88 ASN A O 1
ATOM 744 N N . ASN A 1 89 ? 12.935 0.682 -30.012 1.00 76.75 89 ASN A N 1
ATOM 745 C CA . ASN A 1 89 ? 12.669 1.588 -31.126 1.00 76.75 89 ASN A CA 1
ATOM 746 C C . ASN A 1 89 ? 13.912 2.416 -31.475 1.00 76.75 89 ASN A C 1
ATOM 748 O O . ASN A 1 89 ? 14.261 2.519 -32.642 1.00 76.75 89 ASN A O 1
ATOM 752 N N . GLU A 1 90 ? 14.604 2.968 -30.478 1.00 72.44 90 GLU A N 1
ATOM 753 C CA . GLU A 1 90 ? 15.748 3.853 -30.712 1.00 72.44 90 GLU A CA 1
ATOM 754 C C . GLU A 1 90 ? 16.997 3.108 -31.191 1.00 72.44 90 GLU A C 1
ATOM 756 O O . GLU A 1 90 ? 17.653 3.557 -32.128 1.00 72.44 90 GLU A O 1
ATOM 761 N N . VAL A 1 91 ? 17.292 1.939 -30.616 1.00 65.81 91 VAL A N 1
ATOM 762 C CA . VAL A 1 91 ? 18.379 1.070 -31.092 1.00 65.81 91 VAL A CA 1
ATOM 763 C C . VAL A 1 91 ? 18.044 0.521 -32.479 1.00 65.81 91 VAL A C 1
ATOM 765 O O . VAL A 1 91 ? 18.878 0.555 -33.384 1.00 65.81 91 VAL A O 1
ATOM 768 N N . GLY A 1 92 ? 16.800 0.075 -32.684 1.00 61.50 92 GLY A N 1
ATOM 769 C CA . GLY A 1 92 ? 16.318 -0.381 -33.985 1.00 61.50 92 GLY A CA 1
ATOM 770 C C . GLY A 1 92 ? 16.465 0.695 -35.060 1.00 61.50 92 GLY A C 1
ATOM 771 O O . GLY A 1 92 ? 17.017 0.424 -36.123 1.00 61.50 92 GLY A O 1
ATOM 772 N N . ASP A 1 93 ? 16.056 1.928 -34.773 1.00 66.12 93 ASP A N 1
ATOM 773 C CA . ASP A 1 93 ? 16.185 3.042 -35.709 1.00 66.12 93 ASP A CA 1
ATOM 774 C C . ASP A 1 93 ? 17.658 3.449 -35.914 1.00 66.12 93 ASP A C 1
ATOM 776 O O . ASP A 1 93 ? 18.099 3.667 -37.046 1.00 66.12 93 ASP A O 1
ATOM 780 N N . GLY A 1 94 ? 18.458 3.492 -34.847 1.00 57.12 94 GLY A N 1
ATOM 781 C CA . GLY A 1 94 ? 19.871 3.870 -34.891 1.00 57.12 94 GLY A CA 1
ATOM 782 C C . GLY A 1 94 ? 20.736 2.914 -35.715 1.00 57.12 94 GLY A C 1
ATOM 783 O O . GLY A 1 94 ? 21.559 3.354 -36.524 1.00 57.12 94 GLY A O 1
ATOM 784 N N . VAL A 1 95 ? 20.531 1.604 -35.572 1.00 55.94 95 VAL A N 1
ATOM 785 C CA . VAL A 1 95 ? 21.312 0.598 -36.303 1.00 55.94 95 VAL A CA 1
ATOM 786 C C . VAL A 1 95 ? 20.821 0.460 -37.749 1.00 55.94 95 VAL A C 1
ATOM 788 O O . VAL A 1 95 ? 21.636 0.429 -38.677 1.00 55.94 95 VAL A O 1
ATOM 791 N N . ASN A 1 96 ? 19.501 0.457 -37.959 1.00 55.47 96 ASN A N 1
ATOM 792 C CA . ASN A 1 96 ? 18.886 0.201 -39.263 1.00 55.47 96 ASN A CA 1
ATOM 793 C C . ASN A 1 96 ? 18.964 1.413 -40.214 1.00 55.47 96 ASN A C 1
ATOM 795 O O . ASN A 1 96 ? 19.104 1.234 -41.422 1.00 55.47 96 ASN A O 1
ATOM 799 N N . TYR A 1 97 ? 18.958 2.646 -39.689 1.00 54.00 97 TYR A N 1
ATOM 800 C CA . TYR A 1 97 ? 19.089 3.868 -40.500 1.00 54.00 97 TYR A CA 1
ATOM 801 C C . TYR A 1 97 ? 20.464 4.550 -40.401 1.00 54.00 97 TYR A C 1
ATOM 803 O O . TYR A 1 97 ? 20.801 5.360 -41.267 1.00 54.00 97 TYR A O 1
ATOM 811 N N . GLY A 1 98 ? 21.278 4.239 -39.386 1.00 50.34 98 GLY A N 1
ATOM 812 C CA . GLY A 1 98 ? 22.575 4.889 -39.159 1.00 50.34 98 GLY A CA 1
ATOM 813 C C . GLY A 1 98 ? 23.804 4.068 -39.561 1.00 50.34 98 GLY A C 1
ATOM 814 O O . GLY A 1 98 ? 24.760 4.637 -40.100 1.00 50.34 98 GLY A O 1
ATOM 815 N N . ILE A 1 99 ? 23.796 2.753 -39.307 1.00 52.28 99 ILE A N 1
ATOM 816 C CA . ILE A 1 99 ? 24.990 1.888 -39.403 1.00 52.28 99 ILE A CA 1
ATOM 817 C C . ILE A 1 99 ? 24.923 0.978 -40.633 1.00 52.28 99 ILE A C 1
ATOM 819 O O . ILE A 1 99 ? 25.817 1.035 -41.480 1.00 52.28 99 ILE A O 1
ATOM 823 N N . LEU A 1 100 ? 23.849 0.194 -40.771 1.00 50.81 100 LEU A N 1
ATOM 824 C CA . LEU A 1 100 ? 23.700 -0.782 -41.858 1.00 50.81 100 LEU A CA 1
ATOM 825 C C . LEU A 1 100 ? 23.713 -0.163 -43.271 1.00 50.81 100 LEU A C 1
ATOM 827 O O . LEU A 1 100 ? 24.408 -0.689 -44.137 1.00 50.81 100 LEU A O 1
ATOM 831 N N . PRO A 1 101 ? 23.081 0.998 -43.544 1.00 53.81 101 PRO A N 1
ATOM 832 C CA . PRO A 1 101 ? 23.109 1.586 -44.888 1.00 53.81 101 PRO A CA 1
ATOM 833 C C . PRO A 1 101 ? 24.506 2.035 -45.354 1.00 53.81 101 PRO A C 1
ATOM 835 O O . PRO A 1 101 ? 24.688 2.357 -46.529 1.00 53.81 101 PRO A O 1
ATOM 838 N N . ARG A 1 102 ? 25.495 2.108 -44.449 1.00 51.19 102 ARG A N 1
ATOM 839 C CA . ARG A 1 102 ? 26.861 2.578 -44.739 1.00 51.19 102 ARG A CA 1
ATOM 840 C C . ARG A 1 102 ? 27.857 1.451 -45.002 1.00 51.19 102 ARG A C 1
ATOM 842 O O . ARG A 1 102 ? 28.956 1.731 -45.478 1.00 51.19 102 ARG A O 1
ATOM 849 N N . LEU A 1 103 ? 27.496 0.208 -44.704 1.00 49.38 103 LEU A N 1
ATOM 850 C CA . LEU A 1 103 ? 28.389 -0.939 -44.768 1.00 49.38 103 LEU A CA 1
ATOM 851 C C . LEU A 1 103 ? 27.778 -1.956 -45.744 1.00 49.38 103 LEU A C 1
ATOM 853 O O . LEU A 1 103 ? 26.790 -2.601 -45.440 1.00 49.38 103 LEU A O 1
ATOM 857 N N . GLN A 1 104 ? 28.326 -2.067 -46.958 1.00 55.22 104 GLN A N 1
ATOM 858 C CA . GLN A 1 104 ? 27.920 -3.100 -47.925 1.00 55.22 104 GLN A CA 1
ATOM 859 C C . GLN A 1 104 ? 28.473 -4.465 -47.486 1.00 55.22 104 GLN A C 1
ATOM 861 O O . GLN A 1 104 ? 29.504 -4.906 -47.999 1.00 55.22 104 GLN A O 1
ATOM 866 N N . LEU A 1 105 ? 27.852 -5.107 -46.499 1.00 54.91 105 LEU A N 1
ATOM 867 C CA . LEU A 1 105 ? 28.332 -6.372 -45.941 1.00 54.91 105 LEU A CA 1
ATOM 868 C C . LEU A 1 105 ? 27.519 -7.560 -46.465 1.00 54.91 105 LEU A C 1
ATOM 870 O O . LEU A 1 105 ? 26.492 -7.413 -47.128 1.00 54.91 105 LEU A O 1
ATOM 874 N N . SER A 1 106 ? 28.033 -8.766 -46.219 1.00 54.16 106 SER A N 1
ATOM 875 C CA . SER A 1 106 ? 27.261 -9.989 -46.424 1.00 54.16 106 SER A CA 1
ATOM 876 C C . SER A 1 106 ? 26.240 -10.165 -45.290 1.00 54.16 106 SER A C 1
ATOM 878 O O . SER A 1 106 ? 26.508 -9.725 -44.170 1.00 54.16 106 SER A O 1
ATOM 880 N N . PRO A 1 107 ? 25.117 -10.873 -45.522 1.00 56.97 107 PRO A N 1
ATOM 881 C CA . PRO A 1 107 ? 24.042 -11.017 -44.535 1.00 56.97 107 PRO A CA 1
ATOM 882 C C . PRO A 1 107 ? 24.492 -11.546 -43.164 1.00 56.97 107 PRO A C 1
ATOM 884 O O . PRO A 1 107 ? 24.003 -11.087 -42.138 1.00 56.97 107 PRO A O 1
ATOM 887 N N . GLU A 1 108 ? 25.450 -12.481 -43.123 1.00 56.78 108 GLU A N 1
ATOM 888 C CA . GLU A 1 108 ? 25.947 -13.041 -41.855 1.00 56.78 108 GLU A CA 1
ATOM 889 C C . GLU A 1 108 ? 26.799 -12.040 -41.055 1.00 56.78 108 GLU A C 1
ATOM 891 O O . GLU A 1 108 ? 26.772 -12.040 -39.824 1.00 56.78 108 GLU A O 1
ATOM 896 N N . VAL A 1 109 ? 27.549 -11.177 -41.748 1.00 53.84 109 VAL A N 1
ATOM 897 C CA . VAL A 1 109 ? 28.384 -10.137 -41.131 1.00 53.84 109 VAL A CA 1
ATOM 898 C C . VAL A 1 109 ? 27.526 -8.938 -40.719 1.00 53.84 109 VAL A C 1
ATOM 900 O O . VAL A 1 109 ? 27.749 -8.382 -39.645 1.00 53.84 109 VAL A O 1
ATOM 903 N N . ASP A 1 110 ? 26.503 -8.603 -41.511 1.00 58.72 110 ASP A N 1
ATOM 904 C CA . ASP A 1 110 ? 25.470 -7.625 -41.154 1.00 58.72 110 ASP A CA 1
ATOM 905 C C . ASP A 1 110 ? 24.744 -8.013 -39.863 1.00 58.72 110 ASP A C 1
ATOM 907 O O . ASP A 1 110 ? 24.576 -7.177 -38.982 1.00 58.72 110 ASP A O 1
ATOM 911 N N . GLU A 1 111 ? 24.356 -9.281 -39.696 1.00 61.19 111 GLU A N 1
ATOM 912 C CA . GLU A 1 111 ? 23.622 -9.730 -38.506 1.00 61.19 111 GLU A CA 1
ATOM 913 C C . GLU A 1 111 ? 24.495 -9.755 -37.237 1.00 61.19 111 GLU A C 1
ATOM 915 O O . GLU A 1 111 ? 24.018 -9.486 -36.131 1.00 61.19 111 GLU A O 1
ATOM 920 N N . ALA A 1 112 ? 25.784 -10.078 -37.373 1.00 59.47 112 ALA A N 1
ATOM 921 C CA . ALA A 1 112 ? 26.736 -10.038 -36.264 1.00 59.47 112 ALA A CA 1
ATOM 922 C C . ALA A 1 112 ? 27.030 -8.595 -35.820 1.00 59.47 112 ALA A C 1
ATOM 924 O O . ALA A 1 112 ? 26.945 -8.295 -34.630 1.00 59.47 112 ALA A O 1
ATOM 925 N N . ILE A 1 113 ? 27.288 -7.692 -36.772 1.00 57.69 113 ILE A N 1
ATOM 926 C CA . ILE A 1 113 ? 27.520 -6.268 -36.496 1.00 57.69 113 ILE A CA 1
ATOM 927 C C . ILE A 1 113 ? 26.248 -5.599 -35.976 1.00 57.69 113 ILE A C 1
ATOM 929 O O . ILE A 1 113 ? 26.327 -4.792 -35.054 1.00 57.69 113 ILE A O 1
ATOM 933 N N . PHE A 1 114 ? 25.075 -5.961 -36.502 1.00 56.34 114 PHE A N 1
ATOM 934 C CA . PHE A 1 114 ? 23.791 -5.499 -35.981 1.00 56.34 114 PHE A CA 1
ATOM 935 C C . PHE A 1 114 ? 23.624 -5.874 -34.508 1.00 56.34 114 PHE A C 1
ATOM 937 O O . PHE A 1 114 ? 23.263 -5.011 -33.715 1.00 56.34 114 PHE A O 1
ATOM 944 N N . ARG A 1 115 ? 23.915 -7.126 -34.126 1.00 63.25 115 ARG A N 1
ATOM 945 C CA . ARG A 1 115 ? 23.838 -7.572 -32.725 1.00 63.25 115 ARG A CA 1
ATOM 946 C C . ARG A 1 115 ? 24.813 -6.828 -31.825 1.00 63.25 115 ARG A C 1
ATOM 948 O O . ARG A 1 115 ? 24.388 -6.270 -30.828 1.00 63.25 115 ARG A O 1
ATOM 955 N N . GLU A 1 116 ? 26.087 -6.764 -32.195 1.00 59.78 116 GLU A N 1
ATOM 956 C CA . GLU A 1 116 ? 27.114 -6.148 -31.347 1.00 59.78 116 GLU A CA 1
ATOM 957 C C . GLU A 1 116 ? 26.936 -4.623 -31.224 1.00 59.78 116 GLU A C 1
ATOM 959 O O . GLU A 1 116 ? 27.059 -4.063 -30.134 1.00 59.78 116 GLU A O 1
ATOM 964 N N . ALA A 1 117 ? 26.568 -3.945 -32.318 1.00 56.59 117 ALA A N 1
ATOM 965 C CA . ALA A 1 117 ? 26.242 -2.520 -32.293 1.00 56.59 117 ALA A CA 1
ATOM 966 C C . ALA A 1 117 ? 24.949 -2.237 -31.519 1.00 56.59 117 ALA A C 1
ATOM 968 O O . ALA A 1 117 ? 24.872 -1.223 -30.826 1.00 56.59 117 ALA A O 1
ATOM 969 N N . SER A 1 118 ? 23.957 -3.129 -31.613 1.00 58.28 118 SER A N 1
ATOM 970 C CA . SER A 1 118 ? 22.748 -3.041 -30.798 1.00 58.28 118 SER A CA 1
ATOM 971 C C . SER A 1 118 ? 23.101 -3.184 -29.322 1.00 58.28 118 SER A C 1
ATOM 973 O O . SER A 1 118 ? 22.783 -2.284 -28.553 1.00 58.28 118 SER A O 1
ATOM 975 N N . ASP A 1 119 ? 23.804 -4.249 -28.928 1.00 63.44 119 ASP A N 1
ATOM 976 C CA . ASP A 1 119 ? 24.147 -4.546 -27.530 1.00 63.44 119 ASP A CA 1
ATOM 977 C C . ASP A 1 119 ? 24.920 -3.390 -26.869 1.00 63.44 119 ASP A C 1
ATOM 979 O O . ASP A 1 119 ? 24.570 -2.956 -25.772 1.00 63.44 119 ASP A O 1
ATOM 983 N N . GLY A 1 120 ? 25.901 -2.799 -27.564 1.00 62.62 120 GLY A N 1
ATOM 984 C CA . GLY A 1 120 ? 26.627 -1.629 -27.054 1.00 62.62 120 GLY A CA 1
ATOM 985 C C . GLY A 1 120 ? 25.769 -0.359 -26.918 1.00 62.62 120 GLY A C 1
ATOM 986 O O . GLY A 1 120 ? 26.006 0.464 -26.027 1.00 62.62 120 GLY A O 1
ATOM 987 N N . GLN A 1 121 ? 24.755 -0.184 -27.774 1.00 63.12 121 GLN A N 1
ATOM 988 C CA . GLN A 1 121 ? 23.802 0.927 -27.674 1.00 63.12 121 GLN A CA 1
ATOM 989 C C . GLN A 1 121 ? 22.749 0.694 -26.584 1.00 63.12 121 GLN A C 1
ATOM 991 O O . GLN A 1 121 ? 22.370 1.656 -25.917 1.00 63.12 121 GLN A O 1
ATOM 996 N N . TYR A 1 122 ? 22.323 -0.554 -26.355 1.00 61.97 122 TYR A N 1
ATOM 997 C CA . TYR A 1 122 ? 21.398 -0.919 -25.276 1.00 61.97 122 TYR A CA 1
ATOM 998 C C . TYR A 1 122 ? 21.950 -0.495 -23.913 1.00 61.97 122 TYR A C 1
ATOM 1000 O O . TYR A 1 122 ? 21.259 0.216 -23.186 1.00 61.97 122 TYR A O 1
ATOM 1008 N N . ASP A 1 123 ? 23.200 -0.848 -23.599 1.00 64.19 123 ASP A N 1
ATOM 1009 C CA . ASP A 1 123 ? 23.815 -0.512 -22.306 1.00 64.19 123 ASP A CA 1
ATOM 1010 C C . ASP A 1 123 ? 23.966 1.002 -22.096 1.00 64.19 123 ASP A C 1
ATOM 1012 O O . ASP A 1 123 ? 23.798 1.502 -20.984 1.00 64.19 123 ASP A O 1
ATOM 1016 N N . THR A 1 124 ? 24.241 1.751 -23.168 1.00 68.31 124 THR A N 1
ATOM 1017 C CA . THR A 1 124 ? 24.422 3.210 -23.093 1.00 68.31 124 THR A CA 1
ATOM 1018 C C . THR A 1 124 ? 23.088 3.945 -22.938 1.00 68.31 124 THR A C 1
ATOM 1020 O O . THR A 1 124 ? 22.996 4.908 -22.183 1.00 68.31 124 THR A O 1
ATOM 1023 N N . LEU A 1 125 ? 22.046 3.504 -23.648 1.00 70.38 125 LEU A N 1
ATOM 1024 C CA . LEU A 1 125 ? 20.764 4.211 -23.729 1.00 70.38 125 LEU A CA 1
ATOM 1025 C C . LEU A 1 125 ? 19.762 3.778 -22.653 1.00 70.38 125 LEU A C 1
ATOM 1027 O O . LEU A 1 125 ? 18.808 4.510 -22.379 1.00 70.38 125 LEU A O 1
ATOM 1031 N N . LEU A 1 126 ? 19.947 2.606 -22.034 1.00 67.44 126 LEU A N 1
ATOM 1032 C CA . LEU A 1 126 ? 19.011 2.067 -21.044 1.00 67.44 126 LEU A CA 1
ATOM 1033 C C . LEU A 1 126 ? 18.776 3.039 -19.885 1.00 67.44 126 LEU A C 1
ATOM 1035 O O . LEU A 1 126 ? 17.627 3.253 -19.498 1.00 67.44 126 LEU A O 1
ATOM 1039 N N . GLN A 1 127 ? 19.841 3.642 -19.354 1.00 70.12 127 GLN A N 1
ATOM 1040 C CA . GLN A 1 127 ? 19.743 4.562 -18.223 1.00 70.12 127 GLN A CA 1
ATOM 1041 C C . GLN A 1 127 ? 18.976 5.839 -18.592 1.00 70.12 127 GLN A C 1
ATOM 1043 O O . GLN A 1 127 ? 18.078 6.249 -17.855 1.00 70.12 127 GLN A O 1
ATOM 1048 N N . ASP A 1 128 ? 19.278 6.427 -19.748 1.00 75.94 128 ASP A N 1
ATOM 1049 C CA . ASP A 1 128 ? 18.619 7.648 -20.215 1.00 75.94 128 ASP A CA 1
ATOM 1050 C C . ASP A 1 128 ? 17.126 7.402 -20.467 1.00 75.94 128 ASP A C 1
ATOM 1052 O O . ASP A 1 128 ? 16.273 8.166 -20.013 1.00 75.94 128 ASP A O 1
ATOM 1056 N N . LYS A 1 129 ? 16.778 6.273 -21.102 1.00 75.12 129 LYS A N 1
ATOM 1057 C CA . LYS A 1 129 ? 15.371 5.902 -21.333 1.00 75.12 129 LYS A CA 1
ATOM 1058 C C . LYS A 1 129 ? 14.630 5.573 -20.062 1.00 75.12 129 LYS A C 1
ATOM 1060 O O . LYS A 1 129 ? 13.450 5.905 -19.937 1.00 75.12 129 LYS A O 1
ATOM 1065 N N . PHE A 1 130 ? 15.311 4.935 -19.124 1.00 70.38 130 PHE A N 1
ATOM 1066 C CA . PHE A 1 130 ? 14.752 4.688 -17.816 1.00 70.38 130 PHE A CA 1
ATOM 1067 C C . PHE A 1 130 ? 14.392 6.008 -17.116 1.00 70.38 130 PHE A C 1
ATOM 1069 O O . PHE A 1 130 ? 13.252 6.163 -16.673 1.00 70.38 130 PHE A O 1
ATOM 1076 N N . GLN A 1 131 ? 15.310 6.979 -17.093 1.00 76.19 131 GLN A N 1
ATOM 1077 C CA . GLN A 1 131 ? 15.077 8.285 -16.476 1.00 76.19 131 GLN A CA 1
ATOM 1078 C C . GLN A 1 131 ? 13.928 9.051 -17.153 1.00 76.19 131 GLN A C 1
ATOM 1080 O O . GLN A 1 131 ? 13.029 9.527 -16.461 1.00 76.19 131 GLN A O 1
ATOM 1085 N N . GLU A 1 132 ? 13.901 9.108 -18.490 1.00 81.06 132 GLU A N 1
ATOM 1086 C CA . GLU A 1 132 ? 12.825 9.763 -19.252 1.00 81.06 132 GLU A CA 1
ATOM 1087 C C . GLU A 1 132 ? 11.443 9.185 -18.910 1.00 81.06 132 GLU A C 1
ATOM 1089 O O . GLU A 1 132 ? 10.494 9.920 -18.628 1.00 81.06 132 GLU A O 1
ATOM 1094 N N . VAL A 1 133 ? 11.310 7.854 -18.930 1.00 78.25 133 VAL A N 1
ATOM 1095 C CA . VAL A 1 133 ? 10.030 7.186 -18.648 1.00 78.25 133 VAL A CA 1
ATOM 1096 C C . VAL A 1 133 ? 9.629 7.370 -17.189 1.00 78.25 133 VAL A C 1
ATOM 1098 O O . VAL A 1 133 ? 8.444 7.573 -16.904 1.00 78.25 133 VAL A O 1
ATOM 1101 N N . TYR A 1 134 ? 10.593 7.304 -16.271 1.00 72.62 134 TYR A N 1
ATOM 1102 C CA . TYR A 1 134 ? 10.351 7.516 -14.853 1.00 72.62 134 TYR A CA 1
ATOM 1103 C C . TYR A 1 134 ? 9.781 8.917 -14.600 1.00 72.62 134 TYR A C 1
ATOM 1105 O O . TYR A 1 134 ? 8.688 9.039 -14.049 1.00 72.62 134 TYR A O 1
ATOM 1113 N N . GLU A 1 135 ? 10.447 9.972 -15.069 1.00 80.88 135 GLU A N 1
ATOM 1114 C CA . GLU A 1 135 ? 9.992 11.354 -14.870 1.00 80.88 135 GLU A CA 1
ATOM 1115 C C . GLU A 1 135 ? 8.628 11.630 -15.517 1.00 80.88 135 GLU A C 1
ATOM 1117 O O . GLU A 1 135 ? 7.785 12.315 -14.936 1.00 80.88 135 GLU A O 1
ATOM 1122 N N . GLU A 1 136 ? 8.381 11.069 -16.701 1.00 85.06 136 GLU A N 1
ATOM 1123 C CA . GLU A 1 136 ? 7.148 11.309 -17.451 1.00 85.06 136 GLU A CA 1
ATOM 1124 C C . GLU A 1 136 ? 5.942 10.553 -16.870 1.00 85.06 136 GLU A C 1
ATOM 1126 O O . GLU A 1 136 ? 4.822 11.075 -16.850 1.00 85.06 136 GLU A O 1
ATOM 1131 N N . LYS A 1 137 ? 6.132 9.295 -16.453 1.00 84.25 137 LYS A N 1
ATOM 1132 C CA . LYS A 1 137 ? 5.012 8.363 -16.242 1.00 84.25 137 LYS A CA 1
ATOM 1133 C C . LYS A 1 137 ? 4.885 7.831 -14.829 1.00 84.25 137 LYS A C 1
ATOM 1135 O O . LYS A 1 137 ? 3.767 7.486 -14.444 1.00 84.25 137 LYS A O 1
ATOM 1140 N N . PHE A 1 138 ? 5.965 7.786 -14.051 1.00 82.44 138 PHE A N 1
ATOM 1141 C CA . PHE A 1 138 ? 5.995 7.057 -12.782 1.00 82.44 138 PHE A CA 1
ATOM 1142 C C . PHE A 1 138 ? 4.844 7.429 -11.845 1.00 82.44 138 PHE A C 1
ATOM 1144 O O . PHE A 1 138 ? 4.079 6.557 -11.444 1.00 82.44 138 PHE A O 1
ATOM 1151 N N . ALA A 1 139 ? 4.654 8.720 -11.559 1.00 83.50 139 ALA A N 1
ATOM 1152 C CA . ALA A 1 139 ? 3.623 9.168 -10.623 1.00 83.50 139 ALA A CA 1
ATOM 1153 C C . ALA A 1 139 ? 2.198 8.805 -11.081 1.00 83.50 139 ALA A C 1
ATOM 1155 O O . ALA A 1 139 ? 1.330 8.508 -10.257 1.00 83.50 139 ALA A O 1
ATOM 1156 N N . ARG A 1 140 ? 1.944 8.819 -12.396 1.00 87.94 140 ARG A N 1
ATOM 1157 C CA . ARG A 1 140 ? 0.643 8.442 -12.960 1.00 87.94 140 ARG A CA 1
ATOM 1158 C C . ARG A 1 140 ? 0.427 6.938 -12.859 1.00 87.94 140 ARG A C 1
ATOM 1160 O O . ARG A 1 140 ? -0.609 6.525 -12.351 1.00 87.94 140 ARG A O 1
ATOM 1167 N N . GLU A 1 141 ? 1.391 6.146 -13.324 1.00 84.88 141 GLU A N 1
ATOM 1168 C CA . GLU A 1 141 ? 1.313 4.681 -13.279 1.00 84.88 141 GLU A CA 1
ATOM 1169 C C . GLU A 1 141 ? 1.180 4.195 -11.836 1.00 84.88 141 GLU A C 1
ATOM 1171 O O . GLU A 1 141 ? 0.313 3.381 -11.537 1.00 84.88 141 GLU A O 1
ATOM 1176 N N . PHE A 1 142 ? 1.958 4.769 -10.916 1.00 86.19 142 PHE A N 1
ATOM 1177 C CA . PHE A 1 142 ? 1.856 4.473 -9.494 1.00 86.19 142 PHE A CA 1
ATOM 1178 C C . PHE A 1 142 ? 0.435 4.691 -8.970 1.00 86.19 142 PHE A C 1
ATOM 1180 O O . PHE A 1 142 ? -0.148 3.780 -8.393 1.00 86.19 142 PHE A O 1
ATOM 1187 N N . ARG A 1 143 ? -0.165 5.863 -9.215 1.00 89.56 143 ARG A N 1
ATOM 1188 C CA . ARG A 1 143 ? -1.524 6.171 -8.735 1.00 89.56 143 ARG A CA 1
ATOM 1189 C C . ARG A 1 143 ? -2.595 5.248 -9.310 1.00 89.56 143 ARG A C 1
ATOM 1191 O O . ARG A 1 143 ? -3.523 4.909 -8.579 1.00 89.56 143 ARG A O 1
ATOM 1198 N N . VAL A 1 144 ? -2.471 4.860 -10.582 1.00 92.12 144 VAL A N 1
ATOM 1199 C CA . VAL A 1 144 ? -3.413 3.951 -11.261 1.00 92.12 144 VAL A CA 1
ATOM 1200 C C . VAL A 1 144 ? -3.511 2.611 -10.538 1.00 92.12 144 VAL A C 1
ATOM 1202 O O . VAL A 1 144 ? -4.607 2.076 -10.412 1.00 92.12 144 VAL A O 1
ATOM 1205 N N . TRP A 1 145 ? -2.389 2.096 -10.037 1.00 90.44 145 TRP A N 1
ATOM 1206 C CA . TRP A 1 145 ? -2.356 0.823 -9.317 1.00 90.44 145 TRP A CA 1
ATOM 1207 C C . TRP A 1 145 ? -2.583 0.988 -7.816 1.00 90.44 145 TRP A C 1
ATOM 1209 O O . TRP A 1 145 ? -3.294 0.195 -7.208 1.00 90.44 145 TRP A O 1
ATOM 1219 N N . PHE A 1 146 ? -2.011 2.031 -7.216 1.00 92.50 146 PHE A N 1
ATOM 1220 C CA . PHE A 1 146 ? -2.025 2.227 -5.773 1.00 92.50 146 PHE A CA 1
ATOM 1221 C C . PHE A 1 146 ? -3.405 2.598 -5.228 1.00 92.50 146 PHE A C 1
ATOM 1223 O O . PHE A 1 146 ? -3.847 1.991 -4.258 1.00 92.50 146 PHE A O 1
ATOM 1230 N N . ILE A 1 147 ? -4.088 3.587 -5.822 1.00 93.81 147 ILE A N 1
ATOM 1231 C CA . ILE A 1 147 ? -5.338 4.118 -5.250 1.00 93.81 147 ILE A CA 1
ATOM 1232 C C . ILE A 1 147 ? -6.425 3.035 -5.178 1.00 93.81 147 ILE A C 1
ATOM 1234 O O . ILE A 1 147 ? -6.940 2.824 -4.082 1.00 93.81 147 ILE A O 1
ATOM 1238 N N . PRO A 1 148 ? -6.747 2.304 -6.265 1.00 94.50 148 PRO A N 1
ATOM 1239 C CA . PRO A 1 148 ? -7.793 1.286 -6.212 1.00 94.50 148 PRO A CA 1
ATOM 1240 C C . PRO A 1 148 ? -7.452 0.146 -5.250 1.00 94.50 148 PRO A C 1
ATOM 1242 O O . PRO A 1 148 ? -8.304 -0.254 -4.464 1.00 94.50 148 PRO A O 1
ATOM 1245 N N . ALA A 1 149 ? -6.201 -0.332 -5.271 1.00 93.81 149 ALA A N 1
ATOM 1246 C CA . ALA A 1 149 ? -5.753 -1.405 -4.387 1.00 93.81 149 ALA A CA 1
ATOM 1247 C C . ALA A 1 149 ? -5.848 -0.994 -2.912 1.00 93.81 149 ALA A C 1
ATOM 1249 O O . ALA A 1 149 ? -6.323 -1.765 -2.077 1.00 93.81 149 ALA A O 1
ATOM 1250 N N . PHE A 1 150 ? -5.428 0.233 -2.589 1.00 96.12 150 PHE A N 1
ATOM 1251 C CA . PHE A 1 150 ? -5.551 0.771 -1.242 1.00 96.12 150 PHE A CA 1
ATOM 1252 C C . PHE A 1 150 ? -7.018 0.900 -0.828 1.00 96.12 150 PHE A C 1
ATOM 1254 O O . PHE A 1 150 ? -7.379 0.412 0.238 1.00 96.12 150 PHE A O 1
ATOM 1261 N N . ASP A 1 151 ? -7.853 1.555 -1.640 1.00 95.06 151 ASP A N 1
ATOM 1262 C CA . ASP A 1 151 ? -9.246 1.849 -1.284 1.00 95.06 151 ASP A CA 1
ATOM 1263 C C . ASP A 1 151 ? -10.041 0.552 -1.056 1.00 95.06 151 ASP A C 1
ATOM 1265 O O . ASP A 1 151 ? -10.811 0.449 -0.099 1.00 95.06 151 ASP A O 1
ATOM 1269 N N . GLU A 1 152 ? -9.802 -0.467 -1.887 1.00 94.25 152 GLU A N 1
ATOM 1270 C CA . GLU A 1 152 ? -10.383 -1.800 -1.730 1.00 94.25 152 GLU A CA 1
ATOM 1271 C C . GLU A 1 152 ? -9.898 -2.486 -0.444 1.00 94.25 152 GLU A C 1
ATOM 1273 O O . GLU A 1 152 ? -10.703 -2.968 0.357 1.00 94.25 152 GLU A O 1
ATOM 1278 N N . ALA A 1 153 ? -8.584 -2.522 -0.207 1.00 96.00 153 ALA A N 1
ATOM 1279 C CA . ALA A 1 153 ? -8.025 -3.224 0.942 1.00 96.00 153 ALA A CA 1
ATOM 1280 C C . ALA A 1 153 ? -8.373 -2.541 2.272 1.00 96.00 153 ALA A C 1
ATOM 1282 O O . ALA A 1 153 ? -8.742 -3.219 3.234 1.00 96.00 153 ALA A O 1
ATOM 1283 N N . PHE A 1 154 ? -8.266 -1.213 2.336 1.00 97.62 154 PHE A N 1
ATOM 1284 C CA . PHE A 1 154 ? -8.373 -0.454 3.577 1.00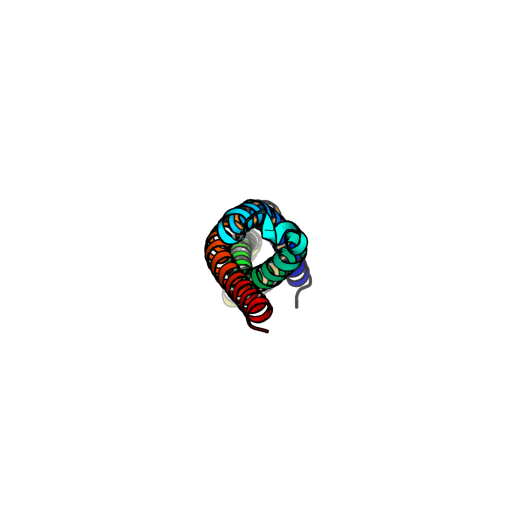 97.62 154 PHE A CA 1
ATOM 1285 C C . PHE A 1 154 ? -9.731 -0.631 4.242 1.00 97.62 154 PHE A C 1
ATOM 1287 O O . PHE A 1 154 ? -9.788 -0.967 5.421 1.00 97.62 154 PHE A O 1
ATOM 1294 N N . VAL A 1 155 ? -10.821 -0.456 3.490 1.00 94.88 155 VAL A N 1
ATOM 1295 C CA . VAL A 1 155 ? -12.181 -0.513 4.042 1.00 94.88 155 VAL A CA 1
ATOM 1296 C C . VAL A 1 155 ? -12.440 -1.859 4.711 1.00 94.88 155 VAL A C 1
ATOM 1298 O O . VAL A 1 155 ? -12.837 -1.911 5.873 1.00 94.88 155 VAL A O 1
ATOM 1301 N N . HIS A 1 156 ? -12.159 -2.944 3.992 1.00 95.50 156 HIS A N 1
ATOM 1302 C CA . HIS A 1 156 ? -12.409 -4.294 4.479 1.00 95.50 156 HIS A CA 1
ATOM 1303 C C . HIS A 1 156 ? -11.528 -4.672 5.670 1.00 95.50 156 HIS A C 1
ATOM 1305 O O . HIS A 1 156 ? -11.998 -5.337 6.593 1.00 95.50 156 HIS A O 1
ATOM 1311 N N . VAL A 1 157 ? -10.254 -4.277 5.653 1.00 97.81 157 VAL A N 1
ATOM 1312 C CA . VAL A 1 157 ? -9.314 -4.597 6.732 1.00 97.81 157 VAL A CA 1
ATOM 1313 C C . VAL A 1 157 ? -9.613 -3.771 7.980 1.00 97.81 157 VAL A C 1
ATOM 1315 O O . VAL A 1 157 ? -9.616 -4.328 9.077 1.00 97.81 157 VAL A O 1
ATOM 1318 N N . PHE A 1 158 ? -9.901 -2.477 7.820 1.00 98.19 158 PHE A N 1
ATOM 1319 C CA . PHE A 1 158 ? -10.239 -1.595 8.931 1.00 98.19 158 PHE A CA 1
ATOM 1320 C C . PHE A 1 158 ? -11.464 -2.114 9.682 1.00 98.19 158 PHE A C 1
ATOM 1322 O O . PHE A 1 158 ? -11.375 -2.325 10.887 1.00 98.19 158 PHE A O 1
ATOM 1329 N N . ASP A 1 159 ? -12.576 -2.368 8.982 1.00 96.81 159 ASP A N 1
ATOM 1330 C CA . ASP A 1 159 ? -13.827 -2.783 9.632 1.00 96.81 159 ASP A CA 1
ATOM 1331 C C . ASP A 1 159 ? -13.640 -4.106 10.383 1.00 96.81 159 ASP A C 1
ATOM 1333 O O . ASP A 1 159 ? -13.961 -4.211 11.564 1.00 96.81 159 ASP A O 1
ATOM 1337 N N . LYS A 1 160 ? -13.005 -5.087 9.732 1.00 97.75 160 LYS A N 1
ATOM 1338 C CA . LYS A 1 160 ? -12.660 -6.375 10.345 1.00 97.75 160 LYS A CA 1
ATOM 1339 C C . LYS A 1 160 ? -11.838 -6.197 11.625 1.00 97.75 160 LYS A C 1
ATOM 1341 O O . LYS A 1 160 ? -12.140 -6.822 12.639 1.00 97.75 160 LYS A O 1
ATOM 1346 N N . ASN A 1 161 ? -10.768 -5.406 11.578 1.00 97.94 161 ASN A N 1
ATOM 1347 C CA . ASN A 1 161 ? -9.861 -5.264 12.717 1.00 97.94 161 ASN A CA 1
ATOM 1348 C C . ASN A 1 161 ? -10.486 -4.436 13.840 1.00 97.94 161 ASN A C 1
ATOM 1350 O O . ASN A 1 161 ? -10.297 -4.764 15.010 1.00 97.94 161 ASN A O 1
ATOM 1354 N N . PHE A 1 162 ? -11.269 -3.415 13.496 1.00 97.31 162 PHE A N 1
ATOM 1355 C CA . PHE A 1 162 ? -12.048 -2.657 14.462 1.00 97.31 162 PHE A CA 1
ATOM 1356 C C . PHE A 1 162 ? -13.038 -3.565 15.202 1.00 97.31 162 PHE A C 1
ATOM 1358 O O . PHE A 1 162 ? -13.047 -3.563 16.431 1.00 97.31 162 PHE A O 1
ATOM 1365 N N . ASP A 1 163 ? -13.789 -4.407 14.486 1.00 96.56 163 ASP A N 1
ATOM 1366 C CA . ASP A 1 163 ? -14.737 -5.354 15.085 1.00 96.56 163 ASP A CA 1
ATOM 1367 C C . ASP A 1 163 ? -14.051 -6.356 16.025 1.00 96.56 163 ASP A C 1
ATOM 1369 O O . ASP A 1 163 ? -14.559 -6.652 17.109 1.00 96.56 163 ASP A O 1
ATOM 1373 N N . VAL A 1 164 ? -12.872 -6.859 15.642 1.00 97.00 164 VAL A N 1
ATOM 1374 C CA . VAL A 1 164 ? -12.072 -7.766 16.480 1.00 97.00 164 VAL A CA 1
ATOM 1375 C C . VAL A 1 164 ? -11.661 -7.092 17.789 1.00 97.00 164 VAL A C 1
ATOM 1377 O O . VAL A 1 164 ? -11.846 -7.669 18.863 1.00 97.00 164 VAL A O 1
ATOM 1380 N N . VAL A 1 165 ? -11.120 -5.873 17.717 1.00 96.00 165 VAL A N 1
ATOM 1381 C CA . VAL A 1 165 ? -10.687 -5.132 18.911 1.00 96.00 165 VAL A CA 1
ATOM 1382 C C . VAL A 1 165 ? -11.891 -4.748 19.769 1.00 96.00 165 VAL A C 1
ATOM 1384 O O . VAL A 1 165 ? -11.858 -4.915 20.987 1.00 96.00 165 VAL A O 1
ATOM 1387 N N . PHE A 1 166 ? -12.986 -4.311 19.148 1.00 93.44 166 PHE A N 1
ATOM 1388 C CA . PHE A 1 166 ? -14.225 -3.978 19.841 1.00 93.44 166 PHE A CA 1
ATOM 1389 C C . PHE A 1 166 ? -14.789 -5.172 20.620 1.00 93.44 166 PHE A C 1
ATOM 1391 O O . PHE A 1 166 ? -15.112 -5.045 21.802 1.00 93.44 166 PHE A O 1
ATOM 1398 N N . ALA A 1 167 ? -14.860 -6.350 19.994 1.00 94.50 167 ALA A N 1
ATOM 1399 C CA . ALA A 1 167 ? -15.322 -7.564 20.659 1.00 94.50 167 ALA A CA 1
ATOM 1400 C C . ALA A 1 167 ? -14.439 -7.926 21.865 1.00 94.50 167 ALA A C 1
ATOM 1402 O O . ALA A 1 167 ? -14.958 -8.324 22.910 1.00 94.50 167 ALA A O 1
ATOM 1403 N N . ALA A 1 168 ? -13.120 -7.749 21.750 1.00 94.81 168 ALA A N 1
ATOM 1404 C CA . ALA A 1 168 ? -12.192 -7.983 22.853 1.00 94.81 168 ALA A CA 1
ATOM 1405 C C . ALA A 1 168 ? -12.427 -7.013 24.025 1.00 94.81 168 ALA A C 1
ATOM 1407 O O . ALA A 1 168 ? -12.512 -7.453 25.171 1.00 94.81 168 ALA A O 1
ATOM 1408 N N . VAL A 1 169 ? -12.609 -5.719 23.741 1.00 91.88 169 VAL A N 1
ATOM 1409 C CA . VAL A 1 169 ? -12.920 -4.698 24.756 1.00 91.88 169 VAL A CA 1
ATOM 1410 C C . VAL A 1 169 ? -14.248 -5.003 25.454 1.00 91.88 169 VAL A C 1
ATOM 1412 O O . VAL A 1 169 ? -14.325 -4.968 26.680 1.00 91.88 169 VAL A O 1
ATOM 1415 N N . ALA A 1 170 ? -15.288 -5.367 24.702 1.00 89.25 170 ALA A N 1
ATOM 1416 C CA . ALA A 1 170 ? -16.592 -5.701 25.272 1.00 89.25 170 ALA A CA 1
ATOM 1417 C C . ALA A 1 170 ? -16.529 -6.920 26.213 1.00 89.25 170 ALA A C 1
ATOM 1419 O O . ALA A 1 170 ? -17.137 -6.913 27.285 1.00 89.25 170 ALA A O 1
ATOM 1420 N N . LEU A 1 171 ? -15.774 -7.959 25.839 1.00 91.31 171 LEU A N 1
ATOM 1421 C CA . LEU A 1 171 ? -15.558 -9.138 26.684 1.00 91.31 171 LEU A CA 1
ATOM 1422 C C . LEU A 1 171 ? -14.789 -8.801 27.967 1.00 91.31 171 LEU A C 1
ATOM 1424 O O . LEU A 1 171 ? -15.133 -9.307 29.038 1.00 91.31 171 LEU A O 1
ATOM 1428 N N . GLU A 1 172 ? -13.775 -7.940 27.869 1.00 92.75 172 GLU A N 1
ATOM 1429 C CA . GLU A 1 172 ? -13.004 -7.468 29.021 1.00 92.75 172 GLU A CA 1
ATOM 1430 C C . GLU A 1 172 ? -13.916 -6.761 30.034 1.00 92.75 172 GLU A C 1
ATOM 1432 O O . GLU A 1 172 ? -13.896 -7.090 31.222 1.00 92.75 172 GLU A O 1
ATOM 1437 N N . GLU A 1 173 ? -14.772 -5.847 29.577 1.00 88.00 173 GLU A N 1
ATOM 1438 C CA . GLU A 1 173 ? -15.675 -5.104 30.461 1.00 88.00 173 GLU A CA 1
ATOM 1439 C C . GLU A 1 173 ? -16.752 -5.989 31.095 1.00 88.00 173 GLU A C 1
ATOM 1441 O O . GLU A 1 173 ? -17.042 -5.848 32.284 1.00 88.00 173 GLU A O 1
ATOM 1446 N N . LEU A 1 174 ? -17.298 -6.962 30.357 1.00 84.88 174 LEU A N 1
ATOM 1447 C CA . LEU A 1 174 ? -18.223 -7.943 30.931 1.00 84.88 174 LEU A CA 1
ATOM 1448 C C . LEU A 1 174 ? -17.574 -8.737 32.071 1.00 84.88 174 LEU A C 1
ATOM 1450 O O . LEU A 1 174 ? -18.214 -8.959 33.098 1.00 84.88 174 LEU A O 1
ATOM 1454 N N . SER A 1 175 ? -16.298 -9.110 31.931 1.00 90.69 175 SER A N 1
ATOM 1455 C CA . SER A 1 175 ? -15.585 -9.866 32.969 1.00 90.69 175 SER A CA 1
ATOM 1456 C C . SER A 1 175 ? -15.409 -9.078 34.276 1.00 90.69 175 SER A C 1
ATOM 1458 O O . SER A 1 175 ? -15.487 -9.660 35.362 1.00 90.69 175 SER A O 1
ATOM 1460 N N . LYS A 1 176 ? -15.251 -7.748 34.190 1.00 89.12 176 LYS A N 1
ATOM 1461 C CA . LYS A 1 176 ? -15.120 -6.847 35.350 1.00 89.12 176 LYS A CA 1
ATOM 1462 C C . LYS A 1 176 ? -16.418 -6.707 36.144 1.00 89.12 176 LYS A C 1
ATOM 1464 O O . LYS A 1 176 ? -16.365 -6.443 37.337 1.00 89.12 176 LYS A O 1
ATOM 1469 N N . VAL A 1 177 ? -17.573 -6.871 35.499 1.00 80.81 177 VAL A N 1
ATOM 1470 C CA . VAL A 1 177 ? -18.892 -6.759 36.150 1.00 80.81 177 VAL A CA 1
ATOM 1471 C C . VAL A 1 177 ? -19.307 -8.071 36.827 1.00 80.81 177 VAL A C 1
ATOM 1473 O O . VAL A 1 177 ? -20.107 -8.060 37.760 1.00 80.81 177 VAL A O 1
ATOM 1476 N N . THR A 1 178 ? -18.778 -9.210 36.371 1.00 74.00 178 THR A N 1
ATOM 1477 C CA . THR A 1 178 ? -19.136 -10.544 36.883 1.00 74.00 178 THR A CA 1
ATOM 1478 C C . THR A 1 178 ? -18.219 -11.080 37.988 1.00 74.00 178 THR A C 1
ATOM 1480 O O . THR A 1 178 ? -18.449 -12.199 38.449 1.00 74.00 178 THR A O 1
ATOM 1483 N N . THR A 1 179 ? -17.194 -10.324 38.393 1.00 61.62 179 THR A N 1
ATOM 1484 C CA . THR A 1 179 ? -16.205 -10.711 39.419 1.00 61.62 179 THR A CA 1
ATOM 1485 C C . THR A 1 179 ? -16.358 -9.846 40.662 1.00 61.62 179 THR A C 1
ATOM 1487 O O . THR A 1 179 ? -16.294 -10.409 41.778 1.00 61.62 179 THR A O 1
#

Radius of gyration: 26.58 Å; chains: 1; bounding box: 49×24×87 Å

Organism: NCBI:txid1442371

Foldseek 3Di:
DDPLVVVVLVVLVVVLVVVLVVVLVVVLVVVLVVLCCVQPNDVCVVCSVVLSVQLSVQLSVQLCVQQVVQLSVQLCCVLVVQLVVVLCVVLVCCCVVPPLVVDPDDPVVSVVCSVVSSVVSCVVCSNVSSVVSCVPPNVPSSCVRPVVSNVVSNVVSSVVSSVVSSVVVVVVVVVVVVD

Secondary structure (DSSP, 8-state):
--HHHHHHHHHHHHHHHHHHHHHHHHHHHHHHHHHHHHHT-GGGGGGHHHHHHHHHHHHHHHHHHHHHHHHHHHHHHHHHHHHHHHHHHHHHHHIIIIIGGG----HHHHHHHHHHHHHHHHHHHHHHHHHHHHHHHHHHHHHHHHHHHHHHHHHHHHHHHHHHHHHHHHHHHHHHH--

Sequence (179 aa):
MDASLTIFITELNRHFEVCFDTKFHEEFEARYRRSFDQALGSAFEPRFQEIGEIVWNMTREEVRARISDDVQQNVYRSIGCEVLRRLNNEVGDGVNYGILPRLQLSPEVDEAIFREASDGQYDTLLQDKFQEVYEEKFAREFRVWFIPAFDEAFVHVFDKNFDVVFAAVALEELSKVTT